Protein AF-A0A1W5CXX8-F1 (afdb_monomer_lite)

Radius of gyration: 15.96 Å; chains: 1; bounding box: 46×27×46 Å

Structure (mmCIF, N/CA/C/O backbone):
data_AF-A0A1W5CXX8-F1
#
_entry.id   AF-A0A1W5CXX8-F1
#
loop_
_atom_site.group_PDB
_atom_site.id
_atom_site.type_symbol
_atom_site.label_atom_id
_atom_site.label_alt_id
_atom_site.label_comp_id
_atom_site.label_asym_id
_atom_site.label_entity_id
_atom_site.label_seq_id
_atom_site.pdbx_PDB_ins_code
_atom_site.Cartn_x
_atom_site.Cartn_y
_atom_site.Cartn_z
_atom_site.occupancy
_atom_site.B_iso_or_equiv
_atom_site.auth_seq_id
_atom_site.auth_comp_id
_atom_site.auth_asym_id
_atom_site.auth_atom_id
_atom_site.pdbx_PDB_model_num
ATOM 1 N N . MET A 1 1 ? -9.470 -0.622 -11.720 1.00 92.06 1 MET A N 1
ATOM 2 C CA . MET A 1 1 ? -10.357 0.467 -12.184 1.00 92.06 1 MET A CA 1
ATOM 3 C C . MET A 1 1 ? -9.580 1.767 -12.351 1.00 92.06 1 MET A C 1
ATOM 5 O O . MET A 1 1 ? -9.374 2.155 -13.487 1.00 92.06 1 MET A O 1
ATOM 9 N N . ILE A 1 2 ? -9.073 2.378 -11.272 1.00 97.19 2 ILE A N 1
ATOM 10 C CA . ILE A 1 2 ? -8.438 3.714 -11.314 1.00 97.19 2 ILE A CA 1
ATOM 11 C C . ILE A 1 2 ? -7.187 3.812 -12.208 1.00 97.19 2 ILE A C 1
ATOM 13 O O . ILE A 1 2 ? -6.984 4.836 -12.842 1.00 97.19 2 ILE A O 1
ATOM 17 N N . ARG A 1 3 ? -6.412 2.724 -12.330 1.00 97.62 3 ARG A N 1
ATOM 18 C CA . ARG A 1 3 ? -5.203 2.655 -13.171 1.00 97.62 3 ARG A CA 1
ATOM 19 C C . ARG A 1 3 ? -5.452 2.253 -14.628 1.00 97.62 3 ARG A C 1
ATOM 21 O O . ARG A 1 3 ? -4.572 2.410 -15.471 1.00 97.62 3 ARG A O 1
ATOM 28 N N . TYR A 1 4 ? -6.619 1.683 -14.937 1.00 97.06 4 TYR A N 1
ATOM 29 C CA . TYR A 1 4 ? -6.807 0.869 -16.147 1.00 97.06 4 TYR A CA 1
ATOM 30 C C . TYR A 1 4 ? -6.551 1.644 -17.443 1.00 97.06 4 TYR A C 1
ATOM 32 O O . TYR A 1 4 ? -5.856 1.145 -18.326 1.00 97.06 4 TYR A O 1
ATOM 40 N N . SER A 1 5 ? -7.066 2.871 -17.518 1.00 96.50 5 SER A N 1
ATOM 41 C CA . SER A 1 5 ? -6.964 3.725 -18.704 1.00 96.50 5 SER A CA 1
ATOM 42 C C . SER A 1 5 ? -5.716 4.609 -18.732 1.00 96.50 5 SER A C 1
ATOM 44 O O . SER A 1 5 ? -5.566 5.366 -19.679 1.00 96.50 5 SER A O 1
ATOM 46 N N . ASP A 1 6 ? -4.839 4.529 -17.723 1.00 96.38 6 ASP A N 1
ATOM 47 C CA . ASP A 1 6 ? -3.612 5.345 -17.643 1.00 96.38 6 ASP A CA 1
ATOM 48 C C . ASP A 1 6 ? -3.858 6.872 -17.622 1.00 96.38 6 ASP A C 1
ATOM 50 O O . ASP A 1 6 ? -3.054 7.653 -18.117 1.00 96.38 6 ASP A O 1
ATOM 54 N N . HIS A 1 7 ? -5.003 7.301 -17.076 1.00 97.69 7 HIS A N 1
ATOM 55 C CA . HIS A 1 7 ? -5.392 8.718 -16.953 1.00 97.69 7 HIS A CA 1
ATOM 56 C C . HIS A 1 7 ? -5.326 9.244 -15.513 1.00 97.69 7 HIS A C 1
ATOM 58 O O . HIS A 1 7 ? -5.725 10.378 -15.249 1.00 97.69 7 HIS A O 1
ATOM 64 N N . ASN A 1 8 ? -4.897 8.409 -14.567 1.00 98.19 8 ASN A N 1
ATOM 65 C CA . ASN A 1 8 ? -4.637 8.845 -13.205 1.00 98.19 8 ASN A CA 1
ATOM 66 C C . ASN A 1 8 ? -3.301 9.600 -13.118 1.00 98.19 8 ASN A C 1
ATOM 68 O O . ASN A 1 8 ? -2.596 9.756 -14.113 1.00 98.19 8 ASN A O 1
ATOM 72 N N . ASP A 1 9 ? -2.993 10.133 -11.937 1.00 97.94 9 ASP A N 1
ATOM 73 C CA . ASP A 1 9 ? -1.801 10.955 -11.723 1.00 97.94 9 ASP A CA 1
ATOM 74 C C . ASP A 1 9 ? -0.492 10.238 -12.085 1.00 97.94 9 ASP A C 1
ATOM 76 O O . ASP A 1 9 ? -0.457 9.027 -12.278 1.00 97.94 9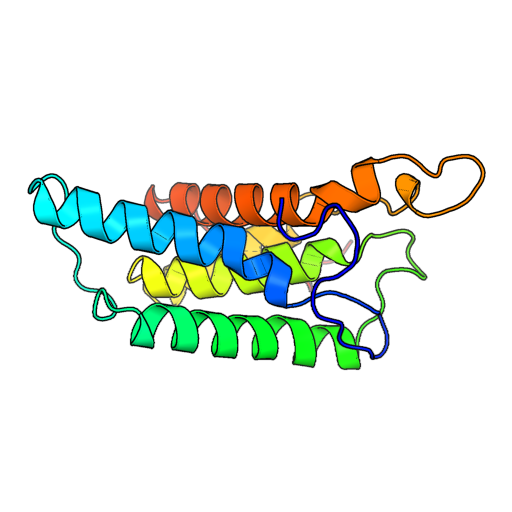 ASP A O 1
ATOM 80 N N . ALA A 1 10 ? 0.605 10.986 -12.159 1.00 95.50 10 ALA A N 1
ATOM 81 C CA . ALA A 1 10 ? 1.924 10.426 -12.411 1.00 95.50 10 ALA A CA 1
ATOM 82 C C . ALA A 1 10 ? 2.983 11.163 -11.593 1.00 95.50 10 ALA A C 1
ATOM 84 O O . ALA A 1 10 ? 2.901 12.376 -11.394 1.00 95.50 10 ALA A O 1
ATOM 85 N N . LEU A 1 11 ? 3.998 10.422 -11.155 1.00 94.69 11 LEU A N 1
ATOM 86 C CA . LEU A 1 11 ? 5.169 10.952 -10.470 1.00 94.69 11 LEU A CA 1
ATOM 87 C C . LEU A 1 11 ? 6.435 10.362 -11.102 1.00 94.69 11 LEU A C 1
ATOM 89 O O . LEU A 1 11 ? 6.588 9.141 -11.175 1.00 94.69 11 LEU A O 1
ATOM 93 N N . GLY A 1 12 ? 7.316 11.245 -11.576 1.00 92.19 12 GLY A N 1
ATOM 94 C CA . GLY A 1 12 ? 8.616 10.893 -12.150 1.00 92.19 12 GLY A CA 1
ATOM 95 C C . GLY A 1 12 ? 9.746 10.878 -11.115 1.00 92.19 12 GLY A C 1
ATOM 96 O O . GLY A 1 12 ? 9.605 11.407 -10.013 1.00 92.19 12 GLY A O 1
ATOM 97 N N . GLY A 1 13 ? 10.875 10.283 -11.494 1.00 92.12 13 GLY A N 1
ATOM 98 C CA . GLY A 1 13 ? 12.048 10.069 -10.648 1.00 92.12 13 GLY A CA 1
ATOM 99 C C . GLY A 1 13 ? 13.056 9.152 -11.346 1.00 92.12 13 GLY A C 1
ATOM 100 O O . GLY A 1 13 ? 13.117 9.132 -12.576 1.00 92.12 13 GLY A O 1
ATOM 101 N N . ALA A 1 14 ? 13.813 8.360 -10.580 1.00 94.25 14 ALA A N 1
ATOM 102 C CA . ALA A 1 14 ? 14.636 7.282 -11.136 1.00 94.25 14 ALA A CA 1
ATOM 103 C C . ALA A 1 14 ? 13.779 6.170 -11.784 1.00 94.25 14 ALA A C 1
ATOM 105 O O . ALA A 1 14 ? 14.201 5.536 -12.753 1.00 94.25 14 ALA A O 1
ATOM 106 N N . ASP A 1 15 ? 12.555 5.968 -11.289 1.00 91.44 15 ASP A N 1
ATOM 107 C CA . ASP A 1 15 ? 11.481 5.241 -11.975 1.00 91.44 15 ASP A CA 1
ATOM 108 C C . ASP A 1 15 ? 10.236 6.134 -12.123 1.00 91.44 15 ASP A C 1
ATOM 110 O O . ASP A 1 15 ? 10.146 7.208 -11.524 1.00 91.44 15 ASP A O 1
ATOM 114 N N . ALA A 1 16 ? 9.270 5.688 -12.928 1.00 90.81 16 ALA A N 1
ATOM 115 C CA . ALA A 1 16 ? 7.985 6.365 -13.096 1.00 90.81 16 ALA A CA 1
ATOM 116 C C . ALA A 1 16 ? 6.843 5.499 -12.555 1.00 90.81 16 ALA A C 1
ATOM 118 O O . ALA A 1 16 ? 6.774 4.298 -12.837 1.00 90.81 16 ALA A O 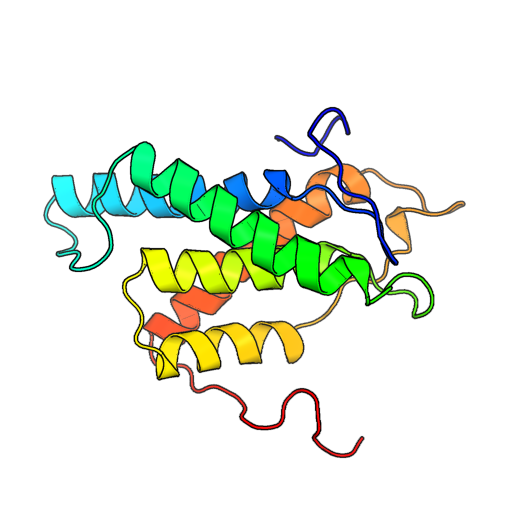1
ATOM 119 N N . SER A 1 17 ? 5.921 6.112 -11.812 1.00 93.62 17 SER A N 1
ATOM 120 C CA . SER A 1 17 ? 4.753 5.419 -11.260 1.00 93.62 17 SER A CA 1
ATOM 121 C C . SER A 1 17 ? 3.558 6.354 -11.036 1.00 93.62 17 SER A C 1
ATOM 123 O O . SER A 1 17 ? 3.626 7.551 -11.314 1.00 93.62 17 SER A O 1
ATOM 125 N N . HIS A 1 18 ? 2.464 5.790 -10.517 1.00 97.81 18 HIS A N 1
ATOM 126 C CA . HIS A 1 18 ? 1.206 6.487 -10.248 1.00 97.81 18 HIS A CA 1
ATOM 127 C C . HIS A 1 18 ? 0.838 6.318 -8.763 1.00 97.81 18 HIS A C 1
ATOM 129 O O . HIS A 1 18 ? 0.283 5.285 -8.376 1.00 97.81 18 HIS A O 1
ATOM 135 N N . PRO A 1 19 ? 1.188 7.266 -7.876 1.00 98.06 19 PRO A N 1
ATOM 136 C CA . PRO A 1 19 ? 0.938 7.113 -6.442 1.00 98.06 19 PRO A CA 1
ATOM 137 C C . PRO A 1 19 ? -0.549 7.025 -6.069 1.00 98.06 19 PRO A C 1
ATOM 139 O O . PRO A 1 19 ? -0.880 6.416 -5.045 1.00 98.06 19 PRO A O 1
ATOM 142 N N . SER A 1 20 ? -1.459 7.535 -6.911 1.00 98.56 20 SER A N 1
ATOM 143 C CA . SER A 1 20 ? -2.906 7.352 -6.721 1.00 98.56 20 SER A CA 1
ATOM 144 C C . SER A 1 20 ? -3.342 5.887 -6.730 1.00 98.56 20 SER A C 1
ATOM 146 O O . SER A 1 20 ? -4.399 5.577 -6.179 1.00 98.56 20 SER A O 1
ATOM 148 N N . ASP A 1 21 ? -2.535 4.967 -7.272 1.00 98.56 21 ASP A N 1
ATOM 149 C CA . ASP A 1 21 ? -2.842 3.536 -7.291 1.00 98.56 21 ASP A CA 1
ATOM 150 C C . ASP A 1 21 ? -3.104 2.980 -5.878 1.00 98.56 21 ASP A C 1
ATOM 152 O O . ASP A 1 21 ? -4.004 2.154 -5.700 1.00 98.56 21 ASP A O 1
ATOM 156 N N . ASN A 1 22 ? -2.411 3.503 -4.854 1.00 98.81 22 ASN A N 1
ATOM 157 C CA . ASN A 1 22 ? -2.580 3.105 -3.448 1.00 98.81 22 ASN A CA 1
ATOM 158 C C . ASN A 1 22 ? -3.997 3.353 -2.902 1.00 98.81 22 ASN A C 1
ATOM 160 O O . ASN A 1 22 ? -4.391 2.745 -1.902 1.00 98.81 22 ASN A O 1
ATOM 164 N N . LEU A 1 23 ? -4.790 4.220 -3.550 1.00 98.75 23 LEU A N 1
ATOM 165 C CA . LEU A 1 23 ? -6.173 4.495 -3.157 1.00 98.75 23 LEU A CA 1
ATOM 166 C C . LEU A 1 23 ? -7.021 3.218 -3.131 1.00 98.75 23 LEU A C 1
ATOM 168 O O . LEU A 1 23 ? -7.925 3.114 -2.305 1.00 98.75 23 LEU A O 1
ATOM 172 N N . GLY A 1 24 ? -6.712 2.230 -3.980 1.00 98.44 24 GLY A N 1
ATOM 173 C CA . GLY A 1 24 ? -7.410 0.945 -3.982 1.00 98.44 24 GLY A CA 1
ATOM 174 C C . GLY A 1 24 ? -7.346 0.235 -2.626 1.00 98.44 24 GLY A C 1
ATOM 175 O O . GLY A 1 24 ? -8.378 -0.191 -2.111 1.00 98.44 24 GLY A O 1
ATOM 176 N N . ALA A 1 25 ? -6.157 0.155 -2.021 1.00 98.81 25 ALA A N 1
ATOM 177 C CA . ALA A 1 25 ? -5.975 -0.443 -0.699 1.00 98.81 25 ALA A CA 1
ATOM 178 C C . ALA A 1 25 ? -6.550 0.445 0.415 1.00 98.81 25 ALA A C 1
ATOM 180 O O . ALA A 1 25 ? -7.281 -0.039 1.280 1.00 98.81 25 ALA A O 1
ATOM 181 N N . ILE A 1 26 ? -6.252 1.748 0.370 1.00 98.88 26 ILE A N 1
ATOM 182 C CA . ILE A 1 26 ? -6.668 2.718 1.393 1.00 98.88 26 ILE A CA 1
ATOM 183 C C . ILE A 1 26 ? -8.192 2.750 1.513 1.00 98.88 26 ILE A C 1
ATOM 185 O O . ILE A 1 26 ? -8.729 2.546 2.601 1.00 98.88 26 ILE A O 1
ATOM 189 N N . LEU A 1 27 ? -8.895 2.963 0.398 1.00 98.69 27 LEU A N 1
ATOM 190 C CA . LEU A 1 27 ? -10.346 3.115 0.404 1.00 98.69 27 LEU A CA 1
ATOM 191 C C . LEU A 1 27 ? -11.045 1.820 0.825 1.00 98.69 27 LEU A C 1
ATOM 193 O O . LEU A 1 27 ? -11.976 1.870 1.627 1.00 98.69 27 LEU A O 1
ATOM 197 N N . ALA A 1 28 ? -10.574 0.666 0.338 1.00 98.69 28 ALA A N 1
ATOM 198 C CA . ALA A 1 28 ? -11.147 -0.629 0.690 1.00 98.69 28 ALA A CA 1
ATOM 199 C C . ALA A 1 28 ? -11.014 -0.930 2.191 1.00 98.69 28 ALA A C 1
ATOM 201 O O . ALA A 1 28 ? -11.991 -1.321 2.832 1.00 98.69 28 ALA A O 1
ATOM 202 N N . VAL A 1 29 ? -9.829 -0.712 2.777 1.00 98.69 29 VAL A N 1
ATOM 203 C CA . VAL A 1 29 ? -9.612 -0.950 4.213 1.00 98.69 29 VAL A CA 1
ATOM 204 C C . VAL A 1 29 ? -10.366 0.071 5.061 1.00 98.69 29 VAL A C 1
ATOM 206 O O . VAL A 1 29 ? -10.988 -0.315 6.049 1.00 98.69 29 VAL A O 1
ATOM 209 N N . SER A 1 30 ? -10.369 1.353 4.680 1.00 98.62 30 SER A N 1
ATOM 210 C CA . SER A 1 30 ? -11.135 2.379 5.396 1.00 98.62 30 SER A CA 1
ATOM 211 C C . SER A 1 30 ? -12.640 2.086 5.397 1.00 98.62 30 SER A C 1
ATOM 213 O O . SER A 1 30 ? -13.249 2.116 6.465 1.00 98.62 30 SER A O 1
ATOM 215 N N . ASP A 1 31 ? -13.242 1.747 4.250 1.00 98.56 31 ASP A N 1
ATOM 216 C CA . ASP A 1 31 ? -14.670 1.393 4.173 1.00 98.56 31 ASP A CA 1
ATOM 217 C C . ASP A 1 31 ? -14.985 0.131 4.990 1.00 98.56 31 ASP A C 1
ATOM 219 O O . ASP A 1 31 ? -15.932 0.122 5.784 1.00 98.56 31 ASP A O 1
ATOM 223 N N . TRP A 1 32 ? -14.145 -0.906 4.891 1.00 98.38 32 TRP A N 1
ATOM 224 C CA . TRP A 1 32 ? -14.305 -2.122 5.686 1.00 98.38 32 TRP A CA 1
ATOM 225 C C . TRP A 1 32 ? -14.250 -1.848 7.195 1.00 98.38 32 TRP A C 1
ATOM 227 O O . TRP A 1 32 ? -15.091 -2.364 7.938 1.00 98.38 32 TRP A O 1
ATOM 237 N N . LEU A 1 33 ? -13.312 -1.016 7.661 1.00 98.12 33 LEU A N 1
ATOM 238 C CA . LEU A 1 33 ? -13.221 -0.605 9.066 1.00 98.12 33 LEU A CA 1
ATOM 239 C C . LEU A 1 33 ? -14.460 0.185 9.504 1.00 98.12 33 LEU A C 1
ATOM 241 O O . LEU A 1 33 ? -14.987 -0.070 10.587 1.00 98.12 33 LEU A O 1
ATOM 245 N N . CYS A 1 34 ? -14.955 1.105 8.669 1.00 97.56 34 CYS A N 1
ATOM 246 C CA . CYS A 1 34 ? -16.188 1.856 8.924 1.00 97.56 34 CYS A CA 1
ATOM 247 C C . CYS A 1 34 ? -17.383 0.925 9.132 1.00 97.56 34 CYS A C 1
ATOM 249 O O . CYS A 1 34 ? -18.048 0.998 10.167 1.00 97.56 34 CYS A O 1
ATOM 251 N N . ARG A 1 35 ? -17.632 0.021 8.180 1.00 98.12 35 ARG A N 1
ATOM 252 C CA . ARG A 1 35 ? -18.775 -0.904 8.219 1.00 98.12 35 ARG A CA 1
ATOM 253 C C . ARG A 1 35 ? -18.648 -1.941 9.332 1.00 98.12 35 ARG A C 1
ATOM 255 O O . ARG A 1 35 ? -19.636 -2.265 9.989 1.00 98.12 35 ARG A O 1
ATOM 262 N N . SER A 1 36 ? -17.440 -2.441 9.584 1.00 97.25 36 SER A N 1
ATOM 263 C CA . SER A 1 36 ? -17.188 -3.413 10.657 1.00 97.25 36 SER A CA 1
ATOM 264 C C . SER A 1 36 ? -17.376 -2.799 12.043 1.00 97.25 36 SER A C 1
ATOM 266 O O . SER A 1 36 ? -17.909 -3.458 12.930 1.00 97.25 36 SER A O 1
ATOM 268 N N . ALA A 1 37 ? -16.993 -1.532 12.226 1.00 95.69 37 ALA A N 1
ATOM 269 C CA . ALA A 1 37 ? -17.243 -0.814 13.472 1.00 95.69 37 ALA A CA 1
ATOM 270 C C . ALA A 1 37 ? -18.731 -0.474 13.650 1.00 95.69 37 ALA A C 1
ATOM 272 O O . ALA A 1 37 ? -19.280 -0.695 14.724 1.00 95.69 37 ALA A O 1
ATOM 273 N N . ALA A 1 38 ? -19.402 0.006 12.596 1.00 95.75 38 ALA A N 1
ATOM 274 C CA . ALA A 1 38 ? -20.829 0.336 12.643 1.00 95.75 38 ALA A CA 1
ATOM 275 C C . ALA A 1 38 ? -21.720 -0.886 12.930 1.00 95.75 38 ALA A C 1
ATOM 277 O O . ALA A 1 38 ? -22.749 -0.759 13.583 1.00 95.75 38 ALA A O 1
ATOM 278 N N . SER A 1 39 ? -21.310 -2.073 12.474 1.00 97.19 39 SER A N 1
ATOM 279 C CA . SER A 1 39 ? -21.999 -3.341 12.755 1.00 97.19 39 SER A CA 1
ATOM 280 C C . SER A 1 39 ? -21.634 -3.971 14.105 1.00 97.19 39 SER A C 1
ATOM 282 O O . SER A 1 39 ? -22.156 -5.032 14.432 1.00 97.19 39 SER A O 1
ATOM 284 N N . GLY A 1 40 ? -20.719 -3.376 14.880 1.00 94.81 40 GLY A N 1
ATOM 285 C CA . GLY A 1 40 ? -20.244 -3.938 16.150 1.00 94.81 40 GLY A CA 1
ATOM 286 C C . GLY A 1 40 ? -19.332 -5.166 16.012 1.00 94.81 40 GLY A C 1
ATOM 287 O O . GLY A 1 40 ? -18.925 -5.741 17.016 1.00 94.81 40 GLY A O 1
ATOM 288 N N . ARG A 1 41 ? -18.963 -5.566 14.786 1.00 94.56 41 ARG A N 1
ATOM 289 C CA . ARG A 1 41 ? -18.088 -6.721 14.517 1.00 94.56 41 ARG A CA 1
ATOM 290 C C . ARG A 1 41 ? -16.643 -6.494 14.971 1.00 94.56 41 ARG A C 1
ATOM 292 O O . ARG A 1 41 ? -15.912 -7.454 15.204 1.00 94.56 41 ARG A O 1
ATOM 299 N N . LEU A 1 42 ? -16.205 -5.239 15.028 1.00 93.12 42 LEU A N 1
ATOM 300 C CA . LEU A 1 42 ? -14.836 -4.867 15.369 1.00 93.12 42 LEU A CA 1
ATOM 301 C C . LEU A 1 42 ? -14.822 -3.570 16.178 1.00 93.12 42 LEU A C 1
ATOM 303 O O . LEU A 1 42 ? -15.407 -2.573 15.763 1.00 93.12 42 LEU A O 1
ATOM 307 N N . VAL A 1 43 ? -14.054 -3.549 17.266 1.00 92.69 43 VAL A N 1
ATOM 308 C CA . VAL A 1 43 ? -13.632 -2.304 17.916 1.00 92.69 43 VAL A CA 1
ATOM 309 C C . VAL A 1 43 ? -12.298 -1.878 17.306 1.00 92.69 43 VAL A C 1
ATOM 311 O O . VAL A 1 43 ? -11.363 -2.671 17.218 1.00 92.69 43 VAL A O 1
ATOM 314 N N . HIS A 1 44 ? -12.221 -0.636 16.831 1.00 93.00 44 HIS A N 1
ATOM 315 C CA . HIS A 1 44 ? -11.038 -0.100 16.165 1.00 93.00 44 HIS A CA 1
ATOM 316 C C . HIS A 1 44 ? -10.468 1.083 16.951 1.00 93.00 44 HIS A C 1
ATOM 318 O O . HIS A 1 44 ? -11.168 2.075 17.149 1.00 93.00 44 HIS A O 1
ATOM 324 N N . HIS A 1 45 ? -9.198 0.973 17.347 1.00 92.94 45 HIS A N 1
ATOM 325 C CA . HIS A 1 45 ? -8.467 1.967 18.145 1.00 92.94 45 HIS A CA 1
ATOM 326 C C . HIS A 1 45 ? -7.468 2.801 17.327 1.00 92.94 45 HIS A C 1
ATOM 328 O O . HIS A 1 45 ? -6.629 3.491 17.896 1.00 92.94 45 HIS A O 1
ATOM 334 N N . GLY A 1 46 ? -7.515 2.702 15.998 1.00 94.56 46 GLY A N 1
ATOM 335 C CA . GLY A 1 46 ? -6.625 3.444 15.115 1.00 94.56 46 GLY A CA 1
ATOM 336 C C . GLY A 1 46 ? -7.133 4.843 14.774 1.00 94.56 46 GLY A C 1
ATOM 337 O O . GLY A 1 46 ? -7.943 5.418 15.508 1.00 94.56 46 GLY A O 1
ATOM 338 N N . PRO A 1 47 ? -6.653 5.405 13.652 1.00 96.75 47 PRO A N 1
ATOM 339 C CA . PRO A 1 47 ? -7.024 6.741 13.209 1.00 96.75 47 PRO A CA 1
ATOM 340 C C . PRO A 1 47 ? -8.549 6.936 13.087 1.00 96.75 47 PRO A C 1
ATOM 342 O O . PRO A 1 47 ? -9.279 5.985 12.785 1.00 96.75 47 PRO A O 1
ATOM 345 N N . PRO A 1 48 ? -9.058 8.173 13.259 1.00 96.25 48 PRO A N 1
ATOM 346 C CA . PRO A 1 48 ? -10.478 8.466 13.090 1.00 96.25 48 PRO A CA 1
ATOM 347 C C . PRO A 1 48 ? -10.994 8.007 11.725 1.00 96.25 48 PRO A C 1
ATOM 349 O O . PRO A 1 48 ? -10.340 8.198 10.705 1.00 96.25 48 PRO A O 1
ATOM 352 N N . ARG A 1 49 ? -12.194 7.437 11.669 1.00 95.44 49 ARG A N 1
ATOM 353 C CA . ARG A 1 49 ? -12.773 6.914 10.424 1.00 95.44 49 ARG A CA 1
ATOM 354 C C . ARG A 1 49 ? -13.470 8.021 9.626 1.00 95.44 49 ARG A C 1
ATOM 356 O O . ARG A 1 49 ? -14.693 8.121 9.632 1.00 95.44 49 ARG A O 1
ATOM 363 N N . THR A 1 50 ? -12.683 8.887 8.990 1.00 98.00 50 THR A N 1
ATOM 364 C CA . THR A 1 50 ? -13.159 10.065 8.242 1.00 98.00 50 THR A CA 1
ATOM 365 C C . THR A 1 50 ? -12.495 10.168 6.867 1.00 98.00 50 THR A C 1
ATOM 367 O O . THR A 1 50 ? -11.434 9.592 6.629 1.00 98.00 50 THR A O 1
ATOM 370 N N . ILE A 1 51 ? -13.075 10.963 5.961 1.00 98.44 51 ILE A N 1
ATOM 371 C CA . ILE A 1 51 ? -12.432 11.285 4.674 1.00 98.44 51 ILE A CA 1
ATOM 372 C C . ILE A 1 51 ? -11.100 12.017 4.882 1.00 98.44 51 ILE A C 1
ATOM 374 O O . ILE A 1 51 ? -10.152 11.772 4.145 1.00 98.44 51 ILE A O 1
ATOM 378 N N . HIS A 1 52 ? -10.978 12.839 5.929 1.00 98.69 52 HIS A N 1
ATOM 379 C CA . HIS A 1 52 ? -9.701 13.457 6.291 1.00 98.69 52 HIS A CA 1
ATOM 380 C C . HIS A 1 52 ? -8.607 12.402 6.534 1.00 98.69 52 HIS A C 1
ATOM 382 O O . HIS A 1 52 ? -7.477 12.559 6.074 1.00 98.69 52 HIS A O 1
ATOM 388 N N . THR A 1 53 ? -8.936 11.293 7.199 1.00 98.62 53 THR A N 1
ATOM 389 C CA . THR A 1 53 ? -7.999 10.177 7.400 1.00 98.62 53 THR A CA 1
ATOM 390 C C . THR A 1 53 ? -7.644 9.480 6.092 1.00 98.62 53 THR A C 1
ATOM 392 O O . THR A 1 53 ? -6.479 9.150 5.896 1.00 98.62 53 THR A O 1
ATOM 395 N N . VAL A 1 54 ? -8.599 9.304 5.173 1.00 98.81 54 VAL A N 1
ATOM 396 C CA . VAL A 1 54 ? -8.329 8.758 3.829 1.00 98.81 54 VAL A CA 1
ATOM 397 C C . VAL A 1 54 ? -7.353 9.653 3.061 1.00 98.81 54 VAL A C 1
ATOM 399 O O . VAL A 1 54 ? -6.364 9.161 2.527 1.00 98.81 54 VAL A O 1
ATOM 402 N N . LEU A 1 55 ? -7.567 10.971 3.061 1.00 98.81 55 LEU A N 1
ATOM 403 C CA . LEU A 1 55 ? -6.658 11.930 2.421 1.00 98.81 55 LEU A CA 1
ATOM 404 C C . LEU A 1 55 ? -5.275 11.937 3.089 1.00 98.81 55 LEU A C 1
ATOM 406 O O . LEU A 1 55 ? -4.254 11.945 2.410 1.00 98.81 55 LEU A O 1
ATOM 410 N N . THR A 1 56 ? -5.230 11.844 4.420 1.00 98.88 56 THR A N 1
ATOM 411 C CA . THR A 1 56 ? -3.974 11.714 5.177 1.00 98.88 56 THR A CA 1
ATOM 412 C C . THR A 1 56 ? -3.222 10.432 4.804 1.00 98.88 56 THR A C 1
ATOM 414 O O . THR A 1 56 ? -2.006 10.453 4.614 1.00 98.88 56 THR A O 1
ATOM 417 N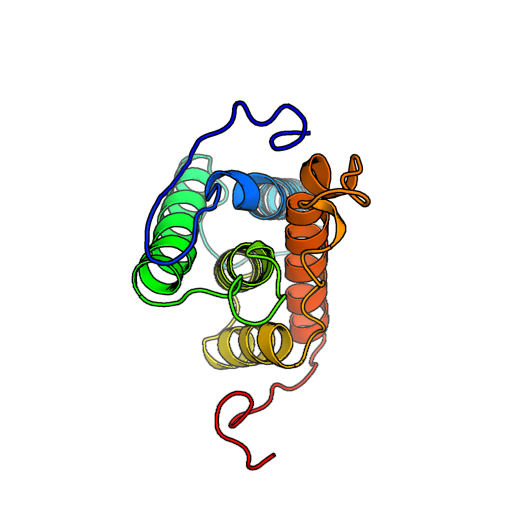 N . ALA A 1 57 ? -3.937 9.314 4.671 1.00 98.81 57 ALA A N 1
ATOM 418 C CA . ALA A 1 57 ? -3.392 8.038 4.225 1.00 98.81 57 ALA A CA 1
ATOM 419 C C . ALA A 1 57 ? -2.834 8.132 2.795 1.00 98.81 57 ALA A C 1
ATOM 421 O O . ALA A 1 57 ? -1.752 7.609 2.534 1.00 98.81 57 ALA A O 1
ATOM 422 N N . MET A 1 58 ? -3.517 8.846 1.893 1.00 98.81 58 MET A N 1
ATOM 423 C CA . MET A 1 58 ? -3.005 9.110 0.546 1.00 98.81 58 MET A CA 1
ATOM 424 C C . MET A 1 58 ? -1.703 9.913 0.589 1.00 98.81 58 MET A C 1
ATOM 426 O O . MET A 1 58 ? -0.728 9.476 -0.007 1.00 98.81 58 MET A O 1
ATOM 430 N N . ILE A 1 59 ? -1.636 11.011 1.351 1.00 98.88 59 ILE A N 1
ATOM 431 C CA . ILE A 1 59 ? -0.403 11.810 1.495 1.00 98.88 59 ILE A CA 1
ATOM 432 C C . ILE A 1 59 ? 0.764 10.929 1.965 1.00 98.88 59 ILE A C 1
ATOM 434 O O . ILE A 1 59 ? 1.840 10.951 1.374 1.00 98.88 59 ILE A O 1
ATOM 438 N N . LYS A 1 60 ? 0.541 10.087 2.983 1.00 98.88 60 LYS A N 1
ATOM 439 C CA . LYS A 1 60 ? 1.560 9.147 3.478 1.00 98.88 60 LYS A CA 1
ATOM 440 C C . LYS A 1 60 ? 2.005 8.147 2.408 1.00 98.88 60 LYS A C 1
ATOM 442 O O . LYS A 1 60 ? 3.197 7.884 2.291 1.00 98.88 60 LYS A O 1
ATOM 447 N N . ALA A 1 61 ? 1.072 7.596 1.630 1.00 98.75 61 ALA A N 1
ATOM 448 C CA . ALA A 1 61 ? 1.403 6.656 0.561 1.00 98.75 61 ALA A CA 1
ATOM 449 C C . ALA A 1 61 ? 2.229 7.324 -0.547 1.00 98.75 61 ALA A C 1
ATOM 451 O O . ALA A 1 61 ? 3.203 6.738 -1.019 1.00 98.75 61 ALA A O 1
ATOM 452 N N . TYR A 1 62 ? 1.870 8.557 -0.917 1.00 98.56 62 TYR A N 1
ATOM 453 C CA . TYR A 1 62 ? 2.597 9.356 -1.903 1.00 98.56 62 TYR A CA 1
ATOM 454 C C . TYR A 1 62 ? 4.027 9.617 -1.456 1.00 98.56 62 TYR A C 1
ATOM 456 O O . TYR A 1 62 ? 4.940 9.441 -2.255 1.00 98.56 62 TYR A O 1
ATOM 464 N N . GLU A 1 63 ? 4.231 9.965 -0.186 1.00 98.56 63 GLU A N 1
ATOM 465 C CA . GLU A 1 63 ? 5.573 10.192 0.347 1.00 98.56 63 GLU A CA 1
ATOM 466 C C . GLU A 1 63 ? 6.422 8.923 0.361 1.00 98.56 63 GLU A C 1
ATOM 468 O O . GLU A 1 63 ? 7.547 8.927 -0.132 1.00 98.56 63 GLU A O 1
ATOM 473 N N . ILE A 1 64 ? 5.879 7.805 0.854 1.00 98.31 64 ILE A N 1
ATOM 474 C CA . ILE A 1 64 ? 6.625 6.540 0.920 1.00 98.31 64 ILE A CA 1
ATOM 475 C C . ILE A 1 64 ? 7.012 6.068 -0.485 1.00 98.31 64 ILE A C 1
ATOM 477 O O . ILE A 1 64 ? 8.174 5.747 -0.733 1.00 98.31 64 ILE A O 1
ATOM 481 N N . GLN A 1 65 ? 6.054 6.035 -1.415 1.00 97.88 65 GLN A N 1
ATOM 482 C CA . GLN A 1 65 ? 6.307 5.620 -2.795 1.00 97.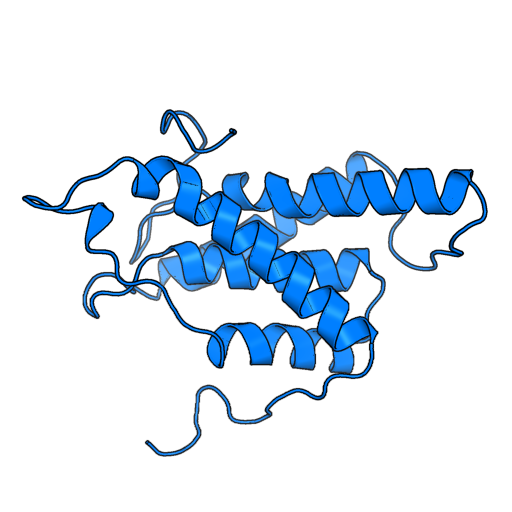88 65 GLN A CA 1
ATOM 483 C C . GLN A 1 65 ? 7.225 6.608 -3.519 1.00 97.88 65 GLN A C 1
ATOM 485 O O . GLN A 1 65 ? 8.175 6.189 -4.179 1.00 97.88 65 GLN A O 1
ATOM 490 N N . GLY A 1 66 ? 6.941 7.905 -3.392 1.00 96.44 66 GLY A N 1
ATOM 491 C CA . GLY A 1 66 ? 7.631 9.002 -4.058 1.00 96.44 66 GLY A CA 1
ATOM 492 C C . GLY A 1 66 ? 9.091 9.109 -3.644 1.00 96.44 66 GLY A C 1
ATOM 493 O O . GLY A 1 66 ? 9.972 9.010 -4.496 1.00 96.44 66 GLY A O 1
ATOM 494 N N . CYS A 1 67 ? 9.361 9.230 -2.345 1.00 96.62 67 CYS A N 1
ATOM 495 C CA . CYS A 1 67 ? 10.729 9.307 -1.837 1.00 96.62 67 CYS A CA 1
ATOM 496 C C . CYS A 1 67 ? 11.549 8.073 -2.235 1.00 96.62 67 CYS A C 1
ATOM 498 O O . CYS A 1 67 ? 12.696 8.211 -2.660 1.00 96.62 67 CYS A O 1
ATOM 500 N N . PHE A 1 68 ? 10.958 6.874 -2.168 1.00 94.81 68 PHE A N 1
ATOM 501 C CA . PHE A 1 68 ? 11.661 5.651 -2.552 1.00 94.81 68 PHE A CA 1
ATOM 502 C C . PHE A 1 68 ? 12.002 5.640 -4.048 1.00 94.81 68 PHE A C 1
ATOM 504 O O . PHE A 1 68 ? 13.148 5.386 -4.418 1.00 94.81 68 PHE A O 1
ATOM 511 N N . GLN A 1 69 ? 11.041 5.937 -4.926 1.00 94.56 69 GLN A N 1
ATOM 512 C CA . GLN A 1 69 ? 11.253 5.848 -6.375 1.00 94.56 69 GLN A CA 1
ATOM 513 C C . GLN A 1 69 ? 12.100 6.983 -6.964 1.00 94.56 69 GLN A C 1
ATOM 515 O O . GLN A 1 69 ? 12.672 6.821 -8.039 1.00 94.56 69 GLN A O 1
ATOM 520 N N . ILE A 1 70 ? 12.175 8.144 -6.302 1.00 95.62 70 ILE A N 1
ATOM 521 C CA . ILE A 1 70 ? 12.973 9.275 -6.799 1.00 95.62 70 ILE A CA 1
ATOM 522 C C . ILE A 1 70 ? 14.446 8.876 -6.915 1.00 95.62 70 ILE A C 1
ATOM 524 O O . ILE A 1 70 ? 15.118 9.304 -7.850 1.00 95.62 70 ILE A O 1
ATOM 528 N N . GLN A 1 71 ? 14.928 8.026 -6.008 1.00 94.88 71 GLN A N 1
ATOM 529 C CA . GLN A 1 71 ? 16.331 7.618 -5.939 1.00 94.88 71 GLN A CA 1
ATOM 530 C C . GLN A 1 71 ? 16.582 6.182 -6.419 1.00 94.88 71 GLN A C 1
ATOM 532 O O . GLN A 1 71 ? 17.734 5.809 -6.625 1.00 94.88 71 GLN A O 1
ATOM 537 N N . ASN A 1 72 ? 15.535 5.371 -6.605 1.00 94.94 72 ASN A N 1
ATOM 538 C CA . ASN A 1 72 ? 15.669 3.945 -6.902 1.00 94.94 72 ASN A CA 1
ATOM 539 C C . ASN A 1 72 ? 14.868 3.552 -8.147 1.00 94.94 72 ASN A C 1
ATOM 541 O O . ASN A 1 72 ? 13.658 3.763 -8.210 1.00 94.94 72 ASN A O 1
ATOM 545 N N . ALA A 1 73 ? 15.545 2.919 -9.107 1.00 94.12 73 ALA A N 1
ATOM 546 C CA . ALA A 1 73 ? 14.946 2.401 -10.332 1.00 94.12 73 ALA A CA 1
ATOM 547 C C . ALA A 1 73 ? 14.882 0.870 -10.310 1.00 94.12 73 ALA A C 1
ATOM 549 O O . ALA A 1 73 ? 15.888 0.202 -10.067 1.00 94.12 73 ALA A O 1
ATOM 550 N N . PHE A 1 74 ? 13.719 0.303 -10.630 1.00 92.94 74 PHE A N 1
ATOM 551 C CA . PHE A 1 74 ? 13.517 -1.149 -10.686 1.00 92.94 74 PHE A CA 1
ATOM 552 C C . PHE A 1 74 ? 13.590 -1.679 -12.116 1.00 92.94 74 PHE A C 1
ATOM 554 O O . PHE A 1 74 ? 14.001 -2.820 -12.344 1.00 92.94 74 PHE A O 1
ATOM 561 N N . HIS A 1 75 ? 13.240 -0.836 -13.090 1.00 91.69 75 HIS A N 1
ATOM 562 C CA . HIS A 1 75 ? 13.248 -1.204 -14.500 1.00 91.69 75 HIS A CA 1
ATOM 563 C C . HIS A 1 75 ? 14.592 -1.728 -15.043 1.00 91.69 75 HIS A C 1
ATOM 565 O O . HIS A 1 75 ? 14.527 -2.678 -15.830 1.00 91.69 75 HIS A O 1
ATOM 571 N N . PRO A 1 76 ? 15.784 -1.228 -14.635 1.00 94.19 76 PRO A N 1
ATOM 572 C CA . PRO A 1 76 ? 17.062 -1.753 -15.132 1.00 94.19 76 PRO A CA 1
ATOM 573 C C . PRO A 1 76 ? 17.313 -3.201 -14.702 1.00 94.19 76 PRO A C 1
ATOM 575 O O . PRO A 1 76 ? 18.061 -3.925 -15.348 1.00 94.19 76 PRO A O 1
ATOM 578 N N . TYR A 1 77 ? 16.642 -3.637 -13.634 1.00 93.75 77 TYR A N 1
ATOM 579 C CA . TYR A 1 77 ? 16.730 -4.984 -13.077 1.00 93.75 77 TYR A CA 1
ATOM 580 C C . TYR A 1 77 ? 15.558 -5.878 -13.516 1.00 93.75 77 TYR A C 1
ATOM 582 O O . TYR A 1 77 ? 15.312 -6.923 -12.920 1.00 93.75 77 TYR A O 1
ATOM 590 N N . GLY A 1 78 ? 14.789 -5.464 -14.532 1.00 94.25 78 GLY A N 1
ATOM 591 C CA . GLY A 1 78 ? 13.670 -6.239 -15.082 1.00 94.25 78 GLY A CA 1
ATOM 592 C C . GLY A 1 78 ? 12.421 -6.299 -14.192 1.00 94.25 78 GLY A C 1
ATOM 593 O O . GLY A 1 78 ? 11.444 -6.963 -14.548 1.00 94.25 78 GLY A O 1
ATOM 594 N N . MET A 1 79 ? 12.418 -5.584 -13.069 1.00 95.69 79 MET A N 1
ATOM 595 C CA . MET A 1 79 ? 11.320 -5.543 -12.107 1.00 95.69 79 MET A CA 1
ATOM 596 C C . MET A 1 79 ? 10.325 -4.426 -12.429 1.00 95.69 79 MET A C 1
ATOM 598 O O . MET A 1 79 ? 10.680 -3.398 -13.016 1.00 95.69 79 MET A O 1
ATOM 602 N N . ASP A 1 80 ? 9.060 -4.630 -12.059 1.00 96.31 80 ASP A N 1
ATOM 603 C CA . ASP A 1 80 ? 8.042 -3.596 -12.208 1.00 96.31 80 ASP A CA 1
ATOM 604 C C . ASP A 1 80 ? 7.970 -2.643 -11.009 1.00 96.31 80 ASP A C 1
ATOM 606 O O . ASP A 1 80 ? 8.150 -3.050 -9.860 1.00 96.31 80 ASP A O 1
ATOM 610 N N . HIS A 1 81 ? 7.617 -1.379 -11.261 1.00 95.50 81 HIS A N 1
ATOM 611 C CA . HIS A 1 81 ? 7.491 -0.358 -10.214 1.00 95.50 81 HIS A CA 1
ATOM 612 C C . HIS A 1 81 ? 6.364 -0.662 -9.214 1.00 95.50 81 HIS A C 1
ATOM 614 O O . HIS A 1 81 ? 6.283 -0.049 -8.158 1.00 95.50 81 HIS A O 1
ATOM 620 N N . THR A 1 82 ? 5.479 -1.623 -9.486 1.00 96.88 82 THR A N 1
ATOM 621 C CA . THR A 1 82 ? 4.377 -1.974 -8.576 1.00 96.88 82 THR A CA 1
ATOM 622 C C . THR A 1 82 ? 4.844 -2.471 -7.205 1.00 96.88 82 THR A C 1
ATOM 624 O O . THR A 1 82 ? 4.045 -2.516 -6.273 1.00 96.88 82 THR A O 1
ATOM 627 N N . ILE A 1 83 ? 6.129 -2.809 -7.036 1.00 96.62 83 ILE A N 1
ATOM 628 C CA . ILE A 1 83 ? 6.711 -3.065 -5.713 1.00 96.62 83 ILE A CA 1
ATOM 629 C C . ILE A 1 83 ? 6.600 -1.853 -4.777 1.00 96.62 83 ILE A C 1
ATOM 631 O O . ILE A 1 83 ? 6.278 -2.041 -3.606 1.00 96.62 83 ILE A O 1
ATOM 635 N N . VAL A 1 84 ? 6.770 -0.617 -5.269 1.00 96.94 84 VAL A N 1
ATOM 636 C CA . VAL A 1 84 ? 6.634 0.578 -4.415 1.00 96.94 84 VAL A CA 1
ATOM 637 C C . VAL A 1 84 ? 5.179 0.889 -4.072 1.00 96.94 84 VAL A C 1
ATOM 639 O O . VAL A 1 84 ? 4.912 1.371 -2.976 1.00 96.94 84 VAL A O 1
ATOM 642 N N . VAL A 1 85 ? 4.230 0.506 -4.936 1.00 98.31 85 VAL A N 1
ATOM 643 C CA . VAL A 1 85 ? 2.793 0.515 -4.602 1.00 98.31 85 VAL A CA 1
ATOM 644 C C . VAL A 1 85 ? 2.514 -0.488 -3.479 1.00 98.31 85 VAL A C 1
ATOM 646 O O . VAL A 1 85 ? 1.875 -0.153 -2.485 1.00 98.31 85 VAL A O 1
ATOM 649 N N . LYS A 1 86 ? 3.054 -1.713 -3.583 1.00 98.62 86 LYS A N 1
ATOM 650 C CA . LYS A 1 86 ? 2.928 -2.739 -2.535 1.00 98.62 86 LYS A CA 1
ATOM 651 C C . LYS A 1 86 ? 3.512 -2.249 -1.203 1.00 98.62 86 LYS A C 1
ATOM 653 O O . LYS A 1 86 ? 2.873 -2.415 -0.166 1.00 98.62 86 LYS A O 1
ATOM 658 N N . LEU A 1 87 ? 4.685 -1.612 -1.233 1.00 98.44 87 LEU A N 1
ATOM 659 C CA . LEU A 1 87 ? 5.361 -1.042 -0.064 1.00 98.44 87 LEU A CA 1
ATOM 660 C C . LEU A 1 87 ? 4.526 0.050 0.614 1.00 98.44 87 LEU A C 1
ATOM 662 O O . LEU A 1 87 ? 4.196 -0.074 1.795 1.00 98.44 87 LEU A O 1
ATOM 666 N N . ALA A 1 88 ? 4.158 1.091 -0.135 1.00 98.75 88 ALA A N 1
ATOM 667 C CA . ALA A 1 88 ? 3.418 2.233 0.390 1.00 98.75 88 ALA A CA 1
ATOM 668 C C . ALA A 1 88 ? 2.034 1.822 0.907 1.00 98.75 88 ALA A C 1
ATOM 670 O O . ALA A 1 88 ? 1.659 2.176 2.028 1.00 98.75 88 ALA A O 1
ATOM 671 N N . SER A 1 89 ? 1.310 0.998 0.144 1.00 98.88 89 SER A N 1
ATOM 672 C CA . SER A 1 89 ? 0.022 0.453 0.571 1.00 98.88 89 SER A CA 1
ATOM 673 C C . SER A 1 89 ? 0.146 -0.388 1.843 1.00 98.88 89 SER A C 1
ATOM 675 O O . SER A 1 89 ? -0.683 -0.239 2.734 1.00 98.88 89 SER A O 1
ATOM 677 N N . THR A 1 90 ? 1.175 -1.233 1.985 1.00 98.88 90 THR A N 1
ATOM 678 C CA . THR A 1 90 ? 1.336 -2.085 3.182 1.00 98.88 90 THR A CA 1
ATOM 679 C C . THR A 1 90 ? 1.589 -1.243 4.430 1.00 98.88 90 THR A C 1
ATOM 681 O O . THR A 1 90 ? 0.968 -1.473 5.470 1.00 98.88 90 THR A O 1
ATOM 684 N N . ALA A 1 91 ? 2.454 -0.231 4.326 1.00 98.81 91 ALA A N 1
ATOM 685 C CA . ALA A 1 91 ? 2.758 0.673 5.430 1.00 98.81 91 ALA A CA 1
ATOM 686 C C . ALA A 1 91 ? 1.524 1.481 5.868 1.00 98.81 91 ALA A C 1
ATOM 688 O O . ALA A 1 91 ? 1.192 1.541 7.053 1.00 98.81 91 ALA A O 1
ATOM 689 N N . VAL A 1 92 ? 0.792 2.057 4.911 1.00 98.81 92 VAL A N 1
ATOM 690 C CA . VAL A 1 92 ? -0.399 2.864 5.208 1.00 98.81 92 VAL A CA 1
ATOM 691 C C . VAL A 1 92 ? -1.568 2.006 5.693 1.00 98.81 92 VAL A C 1
ATOM 693 O O . VAL A 1 92 ? -2.274 2.413 6.613 1.00 98.81 92 VAL A O 1
ATOM 696 N N . VAL A 1 93 ? -1.763 0.803 5.147 1.00 98.88 93 VAL A N 1
ATOM 697 C CA . VAL A 1 93 ? -2.772 -0.139 5.655 1.00 98.88 93 VAL A CA 1
ATOM 698 C C . VAL A 1 93 ? -2.440 -0.577 7.081 1.00 98.88 93 VAL A C 1
ATOM 700 O O . VAL A 1 93 ? -3.343 -0.617 7.910 1.00 98.88 93 VAL A O 1
ATOM 703 N N . SER A 1 94 ? -1.171 -0.835 7.405 1.00 98.75 94 SER A N 1
ATOM 704 C CA . SER A 1 94 ? -0.746 -1.147 8.780 1.00 98.75 94 SER A CA 1
ATOM 705 C C . SER A 1 94 ? -1.117 -0.017 9.748 1.00 98.75 94 SER A C 1
ATOM 707 O O . SER A 1 94 ? -1.710 -0.262 10.800 1.00 98.75 94 SER A O 1
ATOM 709 N N . TRP A 1 95 ? -0.884 1.237 9.345 1.00 98.69 95 TRP A N 1
ATOM 710 C CA . TRP A 1 95 ? -1.307 2.414 10.109 1.00 98.69 95 TRP A CA 1
ATOM 711 C C . TRP A 1 95 ? -2.834 2.502 10.266 1.00 98.69 95 TRP A C 1
ATOM 713 O O . TRP A 1 95 ? -3.331 2.690 11.377 1.00 98.69 95 TRP A O 1
ATOM 723 N N . LEU A 1 96 ? -3.595 2.297 9.184 1.00 98.69 96 LEU A N 1
ATOM 724 C CA . LEU A 1 96 ? -5.063 2.257 9.225 1.00 98.69 96 LEU A CA 1
ATOM 725 C C . LEU A 1 96 ? -5.596 1.126 10.109 1.00 98.69 96 LEU A C 1
ATOM 727 O O . LEU A 1 96 ? -6.670 1.265 10.676 1.00 98.69 96 LEU A O 1
ATOM 731 N N . LEU A 1 97 ? -4.874 0.012 10.237 1.00 98.19 97 LEU A N 1
ATOM 732 C CA . LEU A 1 97 ? -5.241 -1.123 11.084 1.00 98.19 97 LEU A CA 1
ATOM 733 C C . LEU A 1 97 ? -4.796 -0.968 12.545 1.00 98.19 97 LEU A C 1
ATOM 735 O O . LEU A 1 97 ? -5.086 -1.863 13.340 1.00 98.19 97 LEU A O 1
ATOM 739 N N . ALA A 1 98 ? -4.176 0.162 12.903 1.00 97.88 98 ALA A N 1
ATOM 740 C CA . ALA A 1 98 ? -3.633 0.442 14.233 1.00 97.88 98 ALA A CA 1
ATOM 741 C C . ALA A 1 98 ? -2.515 -0.525 14.662 1.00 97.88 98 ALA A C 1
ATOM 743 O O . ALA A 1 98 ? -2.455 -0.928 15.822 1.00 97.88 98 ALA A O 1
ATOM 744 N N . PHE A 1 99 ? -1.656 -0.934 13.727 1.00 98.38 99 PHE A N 1
ATOM 745 C CA . PHE A 1 99 ? -0.509 -1.779 14.055 1.00 98.38 99 PHE A CA 1
ATOM 746 C C . PHE A 1 99 ? 0.490 -1.045 14.944 1.00 98.38 99 PHE A C 1
ATOM 748 O O . PHE A 1 99 ? 0.679 0.167 14.823 1.00 98.38 99 P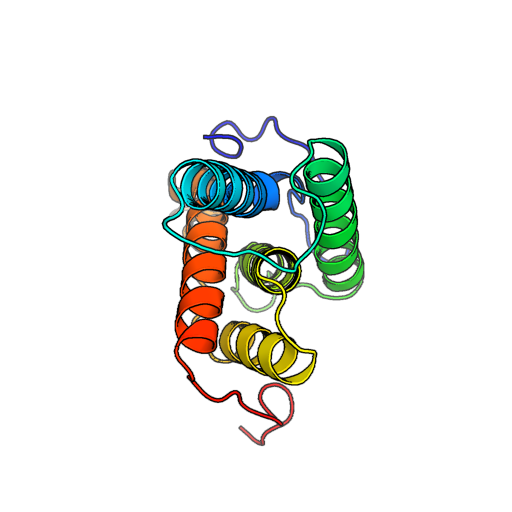HE A O 1
ATOM 755 N N . SER A 1 100 ? 1.169 -1.807 15.801 1.00 97.75 100 SER A N 1
ATOM 756 C CA . SER A 1 100 ? 2.386 -1.332 16.453 1.00 97.75 100 SER A CA 1
ATOM 757 C C . SER A 1 100 ? 3.501 -1.104 15.426 1.00 97.75 100 SER A C 1
ATOM 759 O O . SER A 1 100 ? 3.418 -1.534 14.268 1.00 97.75 100 SER A O 1
ATOM 761 N N . GLU A 1 101 ? 4.576 -0.443 15.851 1.00 97.62 101 GLU A N 1
ATOM 762 C CA . GLU A 1 101 ? 5.778 -0.290 15.029 1.00 97.62 101 GLU A CA 1
ATOM 763 C C . GLU A 1 101 ? 6.352 -1.652 14.617 1.00 97.62 101 GLU A C 1
ATOM 765 O O . GLU A 1 101 ? 6.603 -1.878 13.437 1.00 97.62 101 GLU A O 1
ATOM 770 N N . GLU A 1 102 ? 6.441 -2.599 15.554 1.00 97.81 102 GLU A N 1
ATOM 771 C CA . GLU A 1 102 ? 6.927 -3.959 15.297 1.00 97.81 102 GLU A CA 1
ATOM 772 C C . GLU A 1 102 ? 6.062 -4.702 14.268 1.00 97.81 102 GLU A C 1
ATOM 774 O O . GLU A 1 102 ? 6.580 -5.280 13.313 1.00 97.81 102 GLU A O 1
ATOM 779 N N . GLN A 1 103 ? 4.733 -4.632 14.402 1.00 98.38 103 GLN A N 1
ATOM 780 C CA . GLN A 1 103 ? 3.815 -5.215 13.421 1.00 98.38 103 GLN A CA 1
ATOM 781 C C . GLN A 1 103 ? 3.944 -4.532 12.055 1.00 98.38 103 GLN A C 1
ATOM 783 O O . GLN A 1 103 ? 3.905 -5.193 11.020 1.00 98.38 103 GLN A O 1
ATOM 788 N N . THR A 1 104 ? 4.131 -3.213 12.029 1.00 98.44 104 THR A N 1
ATOM 789 C CA . THR A 1 104 ? 4.324 -2.464 10.781 1.00 98.44 104 THR A CA 1
ATOM 790 C C . THR A 1 104 ? 5.635 -2.861 10.100 1.00 98.44 104 THR A C 1
ATOM 792 O O . THR A 1 104 ? 5.644 -3.127 8.899 1.00 98.44 104 THR A O 1
ATOM 795 N N . MET A 1 105 ? 6.729 -2.982 10.856 1.00 98.31 105 MET A N 1
ATOM 796 C CA . MET A 1 105 ? 8.009 -3.490 10.358 1.00 98.31 105 MET A CA 1
ATOM 797 C C . MET A 1 105 ? 7.882 -4.918 9.827 1.00 98.31 105 MET A C 1
ATOM 799 O O . MET A 1 105 ? 8.397 -5.215 8.749 1.00 98.31 105 MET A O 1
ATOM 803 N N . ALA A 1 106 ? 7.160 -5.789 10.535 1.00 98.56 106 ALA A N 1
ATOM 804 C CA . ALA A 1 106 ? 6.923 -7.155 10.092 1.00 98.56 106 ALA A CA 1
ATOM 805 C C . ALA A 1 106 ? 6.157 -7.196 8.761 1.00 98.56 106 ALA A C 1
ATOM 807 O O . ALA A 1 106 ? 6.609 -7.843 7.813 1.00 98.56 106 ALA A O 1
ATOM 808 N N . ALA A 1 107 ? 5.071 -6.430 8.637 1.00 98.69 107 ALA A N 1
ATOM 809 C CA . ALA A 1 107 ? 4.299 -6.332 7.401 1.00 98.69 107 ALA A CA 1
ATOM 810 C C . ALA A 1 107 ? 5.145 -5.786 6.235 1.00 98.69 107 ALA A C 1
ATOM 812 O O . ALA A 1 107 ? 5.127 -6.349 5.139 1.00 98.69 107 ALA A O 1
ATOM 813 N N . ILE A 1 108 ? 5.940 -4.735 6.469 1.00 98.50 108 ILE A N 1
ATOM 814 C CA . ILE A 1 108 ? 6.853 -4.169 5.464 1.00 98.50 108 ILE A CA 1
ATOM 815 C C . ILE A 1 108 ? 7.930 -5.181 5.063 1.00 98.50 108 ILE A C 1
ATOM 817 O O . ILE A 1 108 ? 8.241 -5.302 3.880 1.00 98.50 108 ILE A O 1
ATOM 821 N N . SER A 1 109 ? 8.479 -5.949 6.005 1.00 98.38 109 SER A N 1
ATOM 822 C CA . SER A 1 109 ? 9.497 -6.952 5.683 1.00 98.38 109 SER A CA 1
ATOM 823 C C . SER A 1 109 ? 8.973 -8.009 4.705 1.00 98.38 109 SER A C 1
ATOM 825 O O . SER A 1 109 ? 9.687 -8.404 3.782 1.00 98.38 109 SER A O 1
ATOM 827 N N . HIS A 1 110 ? 7.696 -8.394 4.824 1.00 98.38 110 HIS A N 1
ATOM 828 C CA . HIS A 1 110 ? 7.069 -9.300 3.869 1.00 98.38 110 HIS A CA 1
ATOM 829 C C . HIS A 1 110 ? 7.002 -8.719 2.458 1.00 98.38 110 HIS A C 1
ATOM 831 O O . HIS A 1 110 ? 7.100 -9.492 1.518 1.00 98.38 110 HIS A O 1
ATOM 837 N N . VAL A 1 111 ? 6.900 -7.398 2.268 1.00 98.12 111 VAL A N 1
ATOM 838 C CA . VAL A 1 111 ? 6.899 -6.783 0.925 1.00 98.12 111 VAL A CA 1
ATOM 839 C C . VAL A 1 111 ? 8.168 -7.136 0.152 1.00 98.12 111 VAL A C 1
ATOM 841 O O . VAL A 1 111 ? 8.090 -7.427 -1.039 1.00 98.12 111 VAL A O 1
ATOM 844 N N . PHE A 1 112 ? 9.318 -7.126 0.831 1.00 96.12 112 PHE A N 1
ATOM 845 C CA . PHE A 1 112 ? 10.624 -7.388 0.224 1.00 96.12 112 PHE A CA 1
ATOM 846 C C . PHE A 1 112 ? 10.992 -8.878 0.178 1.00 96.12 112 PHE A C 1
ATOM 848 O O . PHE A 1 112 ? 11.829 -9.263 -0.633 1.00 96.12 112 PHE A O 1
ATOM 855 N N . MET A 1 113 ? 10.361 -9.715 1.011 1.00 95.94 113 MET A N 1
ATOM 856 C CA . MET A 1 113 ? 10.413 -11.180 0.875 1.00 95.94 113 MET A CA 1
ATOM 857 C C . MET A 1 113 ? 9.422 -11.706 -0.175 1.00 95.94 113 MET A C 1
ATOM 859 O O . MET A 1 113 ? 9.536 -12.846 -0.619 1.00 95.94 113 MET A O 1
ATOM 863 N N . ASP A 1 114 ? 8.430 -10.899 -0.554 1.00 96.31 114 ASP A N 1
ATOM 864 C CA . ASP A 1 114 ? 7.416 -11.257 -1.536 1.00 96.31 114 ASP A CA 1
ATOM 865 C C . ASP A 1 114 ? 7.918 -11.063 -2.970 1.00 96.31 114 ASP A C 1
ATOM 867 O O . ASP A 1 114 ? 8.739 -10.193 -3.268 1.00 96.31 114 ASP A O 1
ATOM 871 N N . GLY A 1 115 ? 7.371 -11.850 -3.896 1.00 88.81 115 GLY A N 1
ATOM 872 C CA . GLY A 1 115 ? 7.752 -11.778 -5.303 1.00 88.81 115 GLY A CA 1
ATOM 873 C C . GLY A 1 115 ? 7.497 -10.392 -5.909 1.00 88.81 115 GLY A C 1
ATOM 874 O O . GLY A 1 115 ? 6.398 -9.831 -5.798 1.00 88.81 115 GLY A O 1
ATOM 875 N N . CYS A 1 116 ? 8.503 -9.851 -6.599 1.00 88.88 116 CYS A N 1
ATOM 876 C CA . CYS A 1 116 ? 8.345 -8.675 -7.447 1.00 88.88 116 CYS A CA 1
ATOM 877 C C . CYS A 1 116 ? 7.995 -9.123 -8.875 1.00 88.88 116 CYS A C 1
ATOM 879 O O . CYS A 1 116 ? 8.757 -9.893 -9.467 1.00 88.88 116 CYS A O 1
ATOM 881 N N . PRO A 1 117 ? 6.855 -8.697 -9.450 1.00 92.19 117 PRO A N 1
ATOM 882 C CA . PRO A 1 117 ? 6.503 -9.105 -10.800 1.00 92.19 117 PRO A CA 1
ATOM 883 C C . PRO A 1 117 ? 7.512 -8.536 -11.813 1.00 92.19 117 PRO A C 1
ATOM 885 O O . PRO A 1 117 ? 7.865 -7.355 -11.731 1.00 92.19 117 PRO A O 1
ATOM 888 N N . PRO A 1 118 ? 7.944 -9.330 -12.808 1.00 95.19 118 PRO A N 1
ATOM 889 C CA . PRO A 1 118 ? 8.763 -8.813 -13.892 1.00 95.19 118 PRO A CA 1
ATOM 890 C C . PRO A 1 118 ? 7.941 -7.851 -14.753 1.00 95.19 118 PRO A C 1
ATOM 892 O O . PRO A 1 118 ? 6.736 -8.035 -14.934 1.00 95.19 118 PRO A O 1
ATOM 895 N N . ARG A 1 119 ? 8.589 -6.856 -15.361 1.00 95.38 119 ARG A N 1
ATOM 896 C CA . ARG A 1 119 ? 7.912 -5.821 -16.170 1.00 95.38 119 ARG A CA 1
ATOM 897 C C . ARG A 1 119 ? 7.640 -6.207 -17.630 1.00 95.38 119 ARG A C 1
ATOM 899 O O . ARG A 1 119 ? 7.364 -5.338 -18.454 1.00 95.38 119 ARG A O 1
ATOM 906 N N . VAL A 1 120 ? 7.716 -7.497 -17.967 1.00 96.62 120 VAL A N 1
ATOM 907 C CA . VAL A 1 120 ? 7.607 -8.022 -19.347 1.00 96.62 120 VAL A CA 1
ATOM 908 C C . VAL A 1 120 ? 6.344 -7.527 -20.062 1.00 96.62 120 VAL A C 1
ATOM 910 O O . VAL A 1 120 ? 6.395 -7.187 -21.238 1.00 96.62 120 VAL A O 1
ATOM 913 N N . TYR A 1 121 ? 5.231 -7.387 -19.340 1.00 96.75 121 TYR A N 1
ATOM 914 C CA . TYR A 1 121 ? 3.946 -6.934 -19.886 1.00 96.75 121 TYR A CA 1
ATOM 915 C C . TYR A 1 121 ? 3.878 -5.442 -20.261 1.00 96.75 121 TYR A C 1
ATOM 917 O O . TYR A 1 121 ? 2.821 -4.966 -20.686 1.00 96.75 121 TYR A O 1
ATOM 925 N N . ARG A 1 122 ? 4.968 -4.684 -20.081 1.00 96.31 122 ARG A N 1
ATOM 926 C CA . ARG A 1 122 ? 5.066 -3.260 -20.440 1.00 96.31 122 ARG A CA 1
ATOM 927 C C . ARG A 1 122 ? 5.877 -3.002 -21.712 1.00 96.31 122 ARG A C 1
ATOM 929 O O . ARG A 1 122 ? 5.853 -1.874 -22.195 1.00 96.31 122 ARG A O 1
ATOM 936 N N . GLY A 1 123 ? 6.597 -4.001 -22.222 1.00 94.25 123 GLY A N 1
ATOM 937 C CA . GLY A 1 123 ? 7.482 -3.867 -23.379 1.00 94.25 123 GLY A CA 1
ATOM 938 C C . GLY A 1 123 ? 7.098 -4.802 -24.523 1.00 94.25 123 GLY A C 1
ATOM 939 O O . GLY A 1 123 ? 6.637 -5.921 -24.299 1.00 94.25 123 GLY A O 1
ATOM 940 N N . ALA A 1 124 ? 7.316 -4.352 -25.759 1.00 94.12 124 ALA A N 1
ATOM 941 C CA . ALA A 1 124 ? 7.131 -5.188 -26.940 1.00 94.12 124 ALA A CA 1
ATOM 942 C C . ALA A 1 124 ? 8.089 -6.403 -26.920 1.00 94.12 124 ALA A C 1
ATOM 944 O O . ALA A 1 124 ? 9.197 -6.290 -26.393 1.00 94.12 124 ALA A O 1
ATOM 945 N N . PRO A 1 125 ? 7.692 -7.559 -27.485 1.00 96.06 125 PRO A N 1
ATOM 946 C CA . PRO A 1 125 ? 6.395 -7.856 -28.106 1.00 96.06 125 PRO A CA 1
ATOM 947 C C . PRO A 1 125 ? 5.303 -8.266 -27.098 1.00 96.06 125 PRO A C 1
ATOM 949 O O . PRO A 1 125 ? 4.178 -8.547 -27.491 1.00 96.06 125 PRO A O 1
ATOM 952 N N . ASN A 1 126 ? 5.612 -8.292 -25.800 1.00 97.69 126 ASN A N 1
ATOM 953 C CA . ASN A 1 126 ? 4.759 -8.871 -24.759 1.00 97.69 126 ASN A CA 1
ATOM 954 C C . ASN A 1 126 ? 3.832 -7.856 -24.073 1.00 97.69 126 ASN A C 1
ATOM 956 O O . ASN A 1 126 ? 3.305 -8.129 -22.994 1.00 97.69 126 ASN A O 1
ATOM 960 N N . THR A 1 127 ? 3.622 -6.679 -24.665 1.00 97.69 127 THR A N 1
ATOM 961 C CA . THR A 1 127 ? 2.730 -5.660 -24.105 1.00 97.69 127 THR A CA 1
ATOM 962 C C . THR A 1 127 ? 1.296 -6.180 -24.058 1.00 97.69 127 THR A C 1
ATOM 964 O O . THR A 1 127 ? 0.674 -6.407 -25.092 1.00 97.69 127 THR A O 1
ATOM 967 N N . ILE A 1 128 ? 0.749 -6.315 -22.851 1.00 97.56 128 ILE A N 1
ATOM 968 C CA . ILE A 1 128 ? -0.602 -6.843 -22.612 1.00 97.56 128 ILE A CA 1
ATOM 969 C C . ILE A 1 128 ? -1.337 -6.017 -21.542 1.00 97.56 128 ILE A C 1
ATOM 971 O O . ILE A 1 128 ? -0.700 -5.253 -20.808 1.00 97.56 128 ILE A O 1
ATOM 975 N N . PRO A 1 129 ? -2.666 -6.182 -21.372 1.00 97.50 129 PRO A N 1
ATOM 976 C CA . PRO A 1 129 ? -3.458 -5.399 -20.417 1.00 97.50 129 PRO A CA 1
ATOM 977 C C . PRO A 1 129 ? -3.041 -5.492 -18.942 1.00 97.50 129 PRO A C 1
ATOM 979 O O . PRO A 1 129 ? -3.497 -4.672 -18.147 1.00 97.50 129 PRO A O 1
ATOM 982 N N . ARG A 1 130 ? -2.147 -6.419 -18.554 1.00 97.75 130 ARG A N 1
ATOM 983 C CA . ARG A 1 130 ? -1.596 -6.490 -17.186 1.00 97.75 130 ARG A CA 1
ATOM 984 C C . ARG A 1 130 ? -1.030 -5.162 -16.695 1.00 97.75 130 ARG A C 1
ATOM 986 O O . ARG A 1 130 ? -1.210 -4.836 -15.526 1.00 97.75 130 ARG A O 1
ATOM 993 N N . LYS A 1 131 ? -0.475 -4.333 -17.586 1.00 95.75 131 LYS A N 1
ATOM 994 C CA . LYS A 1 131 ? -0.001 -2.984 -17.234 1.00 95.75 131 LYS A CA 1
ATOM 995 C C . LYS A 1 131 ? -1.079 -2.073 -16.618 1.00 95.75 131 LYS A C 1
ATOM 997 O O . LYS A 1 131 ? -0.729 -1.186 -15.851 1.00 95.75 131 LYS A O 1
ATOM 1002 N N . GLY A 1 132 ? -2.361 -2.300 -16.929 1.00 96.69 132 GLY A N 1
ATOM 1003 C CA . GLY A 1 132 ? -3.497 -1.515 -16.428 1.00 96.69 132 GLY A CA 1
ATOM 1004 C C . GLY A 1 132 ? -4.096 -2.025 -15.110 1.00 96.69 132 GLY A C 1
ATOM 1005 O O . GLY A 1 132 ? -4.944 -1.352 -14.524 1.00 96.69 132 GLY A O 1
ATOM 1006 N N . TRP A 1 133 ? -3.682 -3.202 -14.624 1.00 97.81 133 TRP A N 1
ATOM 1007 C CA . TRP A 1 133 ? -4.198 -3.775 -13.371 1.00 97.81 133 TRP A CA 1
ATOM 1008 C C . TRP A 1 133 ? -3.128 -4.282 -12.396 1.00 97.81 133 TRP A C 1
ATOM 1010 O O . TRP A 1 133 ? -3.462 -4.544 -11.243 1.00 97.81 133 TRP A O 1
ATOM 1020 N N . ALA A 1 134 ? -1.851 -4.343 -12.789 1.00 98.19 134 ALA A N 1
ATOM 1021 C CA . ALA A 1 134 ? -0.752 -4.792 -11.927 1.00 98.19 134 ALA A CA 1
ATOM 1022 C C . ALA A 1 134 ? -0.624 -3.988 -10.618 1.00 98.19 134 ALA A C 1
ATOM 1024 O O . ALA A 1 134 ? -0.326 -4.553 -9.571 1.00 98.19 134 ALA A O 1
ATOM 1025 N N . ALA A 1 135 ? -0.911 -2.684 -10.639 1.00 98.06 135 ALA A N 1
ATOM 1026 C CA . ALA A 1 135 ? -0.900 -1.875 -9.421 1.00 98.06 135 ALA A CA 1
ATOM 1027 C C . ALA A 1 135 ? -2.074 -2.194 -8.473 1.00 98.06 135 ALA A C 1
ATOM 1029 O O . ALA A 1 135 ? -1.917 -2.172 -7.253 1.00 98.06 135 ALA A O 1
ATOM 1030 N N . GLY A 1 136 ? -3.238 -2.566 -9.019 1.00 98.12 136 GLY A N 1
ATOM 1031 C CA . GLY A 1 136 ? -4.373 -3.046 -8.223 1.00 98.12 136 GLY A CA 1
ATOM 1032 C C . GLY A 1 136 ? -4.106 -4.413 -7.582 1.00 98.12 136 GLY A C 1
ATOM 1033 O O . GLY A 1 136 ? -4.496 -4.648 -6.438 1.00 98.12 136 GLY A O 1
ATOM 1034 N N . ASP A 1 137 ? -3.384 -5.288 -8.287 1.00 98.44 137 ASP A N 1
ATOM 1035 C CA . ASP A 1 137 ? -2.870 -6.552 -7.741 1.00 98.44 137 ASP A CA 1
ATOM 1036 C C . ASP A 1 137 ? -1.888 -6.296 -6.582 1.00 98.44 137 ASP A C 1
ATOM 1038 O O . ASP A 1 137 ? -2.054 -6.843 -5.491 1.00 98.44 137 ASP A O 1
ATOM 1042 N N . ALA A 1 138 ? -0.951 -5.356 -6.746 1.00 98.56 138 ALA A N 1
ATOM 1043 C CA . ALA A 1 138 ? -0.044 -4.938 -5.675 1.00 98.56 138 ALA A CA 1
ATOM 1044 C C . ALA A 1 138 ? -0.775 -4.372 -4.442 1.00 98.56 138 ALA A C 1
ATOM 1046 O O . ALA A 1 138 ? -0.407 -4.704 -3.314 1.00 98.56 138 ALA A O 1
ATOM 1047 N N . CYS A 1 139 ? -1.838 -3.583 -4.634 1.00 98.62 139 CYS A N 1
ATOM 1048 C CA . CYS A 1 139 ? -2.697 -3.106 -3.542 1.00 98.62 139 CYS A CA 1
ATOM 1049 C C . CYS A 1 139 ? -3.397 -4.258 -2.810 1.00 98.62 139 CYS A C 1
ATOM 1051 O O . CYS A 1 139 ? -3.425 -4.293 -1.581 1.00 98.62 139 CYS A O 1
ATOM 1053 N N . THR A 1 140 ? -3.939 -5.221 -3.559 1.00 98.44 140 THR A N 1
ATOM 1054 C CA . THR A 1 140 ? -4.585 -6.414 -2.990 1.00 98.44 140 THR A CA 1
ATOM 1055 C C . THR A 1 140 ? -3.590 -7.200 -2.143 1.00 98.44 140 THR A C 1
ATOM 1057 O O . THR A 1 140 ? -3.880 -7.565 -1.001 1.00 98.44 140 THR A O 1
ATOM 1060 N N . ARG A 1 141 ? -2.377 -7.392 -2.671 1.00 98.62 141 ARG A N 1
ATOM 1061 C CA . ARG A 1 141 ? -1.294 -8.072 -1.968 1.00 98.62 141 ARG A CA 1
ATOM 1062 C C . ARG A 1 141 ? -0.886 -7.334 -0.696 1.00 98.62 141 ARG A C 1
ATOM 1064 O O . ARG A 1 141 ? -0.724 -7.979 0.332 1.00 98.62 141 ARG A O 1
ATOM 1071 N N . ALA A 1 142 ? -0.783 -6.008 -0.732 1.00 98.81 142 ALA A N 1
ATOM 1072 C CA . ALA A 1 142 ? -0.462 -5.202 0.443 1.00 98.81 142 ALA A CA 1
ATOM 1073 C C . ALA A 1 142 ? -1.467 -5.393 1.592 1.00 98.81 142 ALA A C 1
ATOM 1075 O O . ALA A 1 142 ? -1.072 -5.609 2.739 1.00 98.81 142 ALA A O 1
ATOM 1076 N N . VAL A 1 143 ? -2.770 -5.389 1.284 1.00 98.88 143 VAL A N 1
ATOM 1077 C CA . VAL A 1 143 ? -3.818 -5.667 2.281 1.00 98.88 143 VAL A CA 1
ATOM 1078 C C . VAL A 1 143 ? -3.690 -7.091 2.821 1.00 98.88 143 VAL A C 1
ATOM 1080 O O . VAL A 1 143 ? -3.786 -7.298 4.029 1.00 98.88 143 VAL A O 1
ATOM 1083 N N . GLN A 1 144 ? -3.428 -8.072 1.954 1.00 98.62 144 GLN A N 1
ATOM 1084 C CA . GLN A 1 144 ? -3.228 -9.459 2.373 1.00 98.62 144 GLN A CA 1
ATOM 1085 C C . GLN A 1 144 ? -2.035 -9.608 3.328 1.00 98.62 144 GLN A C 1
ATOM 1087 O O . GLN A 1 144 ? -2.174 -10.267 4.356 1.00 98.62 144 GLN A O 1
ATOM 1092 N N . LEU A 1 145 ? -0.889 -8.995 3.016 1.00 98.69 145 LEU A N 1
ATOM 1093 C CA . LEU A 1 145 ? 0.300 -9.025 3.873 1.00 98.69 145 LEU A CA 1
ATOM 1094 C C . LEU A 1 145 ? 0.007 -8.414 5.244 1.00 98.69 145 LEU A C 1
ATOM 1096 O O . LEU A 1 145 ? 0.300 -9.035 6.262 1.00 98.69 145 LEU A O 1
ATOM 1100 N N . ALA A 1 146 ? -0.658 -7.256 5.280 1.00 98.69 146 ALA A N 1
ATOM 1101 C CA . ALA A 1 146 ? -1.061 -6.645 6.539 1.00 98.69 146 ALA A CA 1
ATOM 1102 C C . ALA A 1 146 ? -1.986 -7.574 7.346 1.00 98.69 146 ALA A C 1
ATOM 1104 O O . ALA A 1 146 ? -1.754 -7.797 8.529 1.00 98.69 146 ALA A O 1
ATOM 1105 N N . LEU A 1 147 ? -3.000 -8.185 6.726 1.00 98.44 147 LEU A N 1
ATOM 1106 C CA . LEU A 1 147 ? -3.901 -9.111 7.426 1.00 98.44 147 LEU A CA 1
ATOM 1107 C C . LEU A 1 147 ? -3.187 -10.369 7.940 1.00 98.44 147 LEU A C 1
ATOM 1109 O O . LEU A 1 147 ? -3.487 -10.817 9.043 1.00 98.44 147 LEU A O 1
ATOM 1113 N N . LEU A 1 148 ? -2.224 -10.914 7.195 1.00 98.44 148 LEU A N 1
ATOM 1114 C CA . LEU A 1 148 ? -1.390 -12.021 7.668 1.00 98.44 148 LEU A CA 1
ATOM 1115 C C . LEU A 1 148 ? -0.601 -11.618 8.922 1.00 98.44 148 LEU A C 1
ATOM 1117 O O . LEU A 1 148 ? -0.656 -12.320 9.931 1.00 98.44 148 LEU A O 1
ATOM 1121 N N . THR A 1 149 ? 0.048 -10.454 8.908 1.00 98.38 149 THR A N 1
ATOM 1122 C CA . THR A 1 149 ? 0.760 -9.927 10.081 1.00 98.38 149 THR A CA 1
ATOM 1123 C C . THR A 1 149 ? -0.182 -9.642 11.253 1.00 98.38 149 THR A C 1
ATOM 1125 O O . THR A 1 149 ? 0.150 -9.952 12.396 1.00 98.38 149 THR A O 1
ATOM 1128 N N . LYS A 1 150 ? -1.408 -9.160 10.995 1.00 96.88 150 LYS A N 1
ATOM 1129 C CA . LYS A 1 150 ? -2.453 -9.012 12.026 1.00 96.88 150 LYS A CA 1
ATOM 1130 C C . LYS A 1 150 ? -2.757 -10.331 12.739 1.00 96.88 150 LYS A C 1
ATOM 1132 O O . LYS A 1 150 ? -3.100 -10.325 13.917 1.00 96.88 150 LYS A O 1
ATOM 1137 N N . HIS A 1 151 ? -2.639 -11.447 12.024 1.00 97.19 151 HIS A N 1
ATOM 1138 C CA . HIS A 1 151 ? -2.833 -12.800 12.540 1.00 97.19 151 HIS A CA 1
ATOM 1139 C C . HIS A 1 151 ? -1.546 -13.439 13.090 1.00 97.19 151 HIS A C 1
ATOM 1141 O O . HIS A 1 151 ? -1.492 -14.654 13.262 1.00 97.19 151 HIS A O 1
ATOM 1147 N N . GLY A 1 152 ? -0.530 -12.632 13.408 1.00 96.12 152 GLY A N 1
ATOM 1148 C CA . GLY A 1 152 ? 0.654 -13.071 14.146 1.00 96.12 152 GLY A CA 1
ATOM 1149 C C . GLY A 1 152 ? 1.785 -13.619 13.281 1.00 96.12 152 GLY A C 1
ATOM 1150 O O . GLY A 1 152 ? 2.669 -14.284 13.814 1.00 96.12 152 GLY A O 1
ATOM 1151 N N . GLN A 1 153 ? 1.782 -13.366 11.967 1.00 97.31 153 GLN A N 1
ATOM 1152 C CA . GLN A 1 153 ? 2.932 -13.723 11.131 1.00 97.31 153 GLN A CA 1
ATOM 1153 C C . GLN A 1 153 ? 4.150 -12.845 11.474 1.00 97.31 153 GLN A C 1
ATOM 1155 O O . GLN A 1 153 ? 4.023 -11.614 11.445 1.00 97.31 153 GLN A O 1
ATOM 1160 N N . PRO A 1 154 ? 5.311 -13.447 11.803 1.00 97.44 154 PRO A N 1
ATOM 1161 C CA . PRO A 1 154 ? 6.517 -12.707 12.150 1.00 97.44 154 PRO A CA 1
ATOM 1162 C C . PRO A 1 154 ? 7.198 -12.119 10.910 1.00 97.44 154 PRO A C 1
ATOM 1164 O O . PRO A 1 154 ? 7.101 -12.656 9.807 1.00 97.44 154 PRO A O 1
ATOM 1167 N N . GLY A 1 155 ? 7.931 -11.025 11.115 1.00 97.50 155 GLY A N 1
ATOM 1168 C CA . GLY A 1 155 ? 8.730 -10.376 10.078 1.00 97.50 155 GLY A CA 1
ATOM 1169 C C . GLY A 1 155 ? 10.159 -10.903 9.954 1.00 97.50 155 GLY A C 1
ATOM 1170 O O . GLY A 1 155 ? 10.633 -11.683 10.776 1.00 97.50 155 GLY A O 1
ATOM 1171 N N . GLY A 1 156 ? 10.869 -10.413 8.937 1.00 96.81 156 GLY A N 1
ATOM 1172 C CA . GLY A 1 156 ? 12.307 -10.616 8.746 1.00 96.81 156 GLY A CA 1
ATOM 1173 C C . GLY A 1 156 ? 13.115 -9.340 9.010 1.00 96.81 156 GLY A C 1
ATOM 1174 O O . GLY A 1 156 ? 12.820 -8.290 8.444 1.00 96.81 156 GLY A O 1
ATOM 1175 N N . HIS A 1 157 ? 14.169 -9.427 9.826 1.00 95.56 157 HIS A N 1
ATOM 1176 C CA . HIS A 1 157 ? 14.960 -8.259 10.253 1.00 95.56 157 HIS A CA 1
ATOM 1177 C C . HIS A 1 157 ? 16.018 -7.798 9.236 1.00 95.56 157 HIS A C 1
ATOM 1179 O O . HIS A 1 157 ? 16.370 -6.623 9.202 1.00 95.56 157 HIS A O 1
ATOM 1185 N N . THR A 1 158 ? 16.528 -8.704 8.400 1.00 96.25 158 THR A N 1
ATOM 1186 C CA . THR A 1 158 ? 17.640 -8.445 7.464 1.00 96.25 158 THR A CA 1
ATOM 1187 C C . THR A 1 158 ? 17.236 -8.648 6.004 1.00 96.25 158 T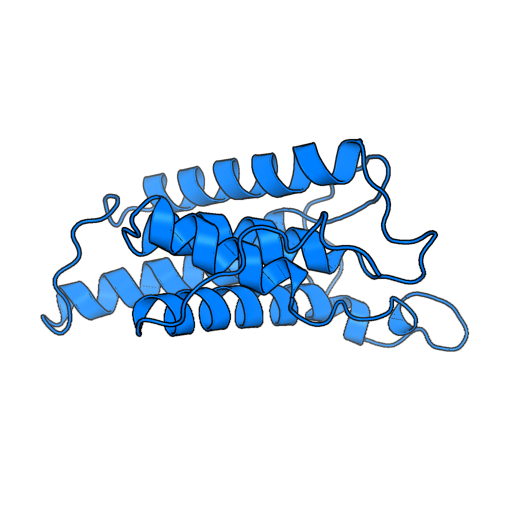HR A C 1
ATOM 1189 O O . THR A 1 158 ? 18.075 -8.938 5.157 1.00 96.25 158 THR A O 1
ATOM 1192 N N . VAL A 1 159 ? 15.950 -8.481 5.673 1.00 95.88 159 VAL A N 1
ATOM 1193 C CA . VAL A 1 159 ? 15.400 -8.797 4.337 1.00 95.88 159 VAL A CA 1
ATOM 1194 C C . VAL A 1 159 ? 16.133 -8.112 3.171 1.00 95.88 159 VAL A C 1
ATOM 1196 O O . VAL A 1 159 ? 16.237 -8.676 2.084 1.00 95.88 159 VAL A O 1
ATOM 1199 N N . LEU A 1 160 ? 16.683 -6.916 3.391 1.00 94.56 160 LEU A N 1
ATOM 1200 C CA . LEU A 1 160 ? 17.436 -6.183 2.369 1.00 94.56 160 LEU A CA 1
ATOM 1201 C C . LEU A 1 160 ? 18.943 -6.472 2.382 1.00 94.56 160 LEU A C 1
ATOM 1203 O O . LEU A 1 160 ? 19.591 -6.304 1.353 1.00 94.56 160 LEU A O 1
ATOM 1207 N N . THR A 1 161 ? 19.503 -6.880 3.522 1.00 96.06 161 THR A N 1
ATOM 1208 C CA . THR A 1 161 ? 20.957 -6.910 3.769 1.00 96.06 161 THR A CA 1
ATOM 1209 C C . THR A 1 161 ? 21.527 -8.307 3.990 1.00 96.06 161 THR A C 1
ATOM 1211 O O . THR A 1 161 ? 22.747 -8.458 4.037 1.00 96.06 161 THR A O 1
ATOM 1214 N N . SER A 1 162 ? 20.677 -9.328 4.127 1.00 94.38 162 SER A N 1
ATOM 1215 C CA . SER A 1 162 ? 21.117 -10.716 4.264 1.00 94.38 162 SER A CA 1
ATOM 1216 C C . SER A 1 162 ? 21.980 -11.118 3.056 1.00 94.38 162 SER A C 1
ATOM 1218 O O . SER A 1 162 ? 21.571 -10.836 1.923 1.00 94.38 162 SER A O 1
ATOM 1220 N N . PRO A 1 163 ? 23.142 -11.773 3.262 1.00 88.81 163 PRO A N 1
ATOM 1221 C CA . PRO A 1 163 ? 23.994 -12.243 2.170 1.00 88.81 163 PRO A CA 1
ATOM 1222 C C . PRO A 1 163 ? 23.221 -13.137 1.191 1.00 88.81 163 PRO A C 1
ATOM 1224 O O . PRO A 1 163 ? 22.366 -13.917 1.619 1.00 88.81 163 PRO A O 1
ATOM 1227 N N . ARG A 1 164 ? 23.517 -12.999 -0.106 1.00 71.75 164 ARG A N 1
ATOM 1228 C CA . ARG A 1 164 ? 22.894 -13.738 -1.215 1.00 71.75 164 ARG A CA 1
ATOM 1229 C C . ARG A 1 164 ? 23.922 -14.588 -1.939 1.00 71.75 164 ARG A C 1
ATOM 1231 O O . ARG A 1 164 ? 25.063 -14.095 -2.080 1.00 71.75 164 ARG A O 1
#

Secondary structure (DSSP, 8-state):
-TTTTS-S--B-SSS-B-GGGGHHHHHHHHHHHHHHHHTTS----SS-SSHHHHHHHHHHHHHHHHHHHHH--SGGGTB-THHHHHHHHHHHHHHHTT--HHHHHHHHHHHHHSPPPBGGGGSTTS--GGGGTHHHHHHHHHHHHHHHHHTT----SSTTTS--

Sequence (164 aa):
MIRYSDHNDALGGADASHPSDNLGAILAVSDWLCRSAASGRLVHHGPPRTIHTVLTAMIKAYEIQGCFQIQNAFHPYGMDHTIVVKLASTAVVSWLLAFSEEQTMAAISHVFMDGCPPRVYRGAPNTIPRKGWAAGDACTRAVQLALLTKHGQPGGHTVLTSPR

InterPro domains:
  IPR005656 MmgE/PrpD [PTHR16943] (1-162)
  IPR036148 MmgE/PrpD superfamily [SSF103378] (1-162)
  IPR042183 MmgE/PrpD superfamily, domain 1 [G3DSA:1.10.4100.10] (1-164)
  IPR045336 MmgE/PrpD, N-terminal [PF03972] (1-161)

pLDDT: mean 96.64, std 2.96, range [71.75, 98.88]

Foldseek 3Di:
DQQQVVPADWADALDIDHLCLLLLLLVVLLVVVVVCVVVVVDDAPADDSDVVLSVVLSVQLCCQLRVDRNHDDCVVVQFDSLLSLLQSSLLSSCRSRVHDPQLSQQLNQVSLVDDTDGPQCVDPPNPDSCSRCVNVVSSVVSNVSSVVSVVPRHHDDCSPPPDD

Organism: NCBI:txid136370